Protein AF-A0A5K0ZDZ4-F1 (afdb_monomer)

Secondary structure (DSSP, 8-state):
----EEEE--B-TT--B--EEEEP-S---HHHHHHHHHHHHHHHHHHTT--------S-HHHHHHHTTS--

Nearest PDB structures (foldseek):
  4hyk-assembly1_A  TM=5.892E-01  e=1.424E+00  Sulfolobus acidocaldarius DSM 639
  4f4z-assembly1_B  TM=5.526E-01  e=1.746E+00  Saccharolobus solfataricus P2
  3pr5-assembly1_B  TM=5.584E-01  e=1.869E+00  Saccharolobus solfataricus
  3bq2-assembly1_A  TM=6.323E-01  e=2.625E+00  Sulfolobus acidocaldarius
  1ilv-assembly2_B  TM=3.087E-01  e=7.276E+00  Thermotoga maritima

pLDDT: mean 70.74, std 10.75, range [40.31, 85.81]

InterPro domains:
  IPR002156 Ribonuclease H domain [PF13456] (29-70)
  IPR012337 Ribonuclease H-like superfamily [SSF53098] (5-71)
  IPR036397 Ribonuclease H superfamily [G3DSA:3.30.420.10] (2-71)

Radius of gyration: 12.83 Å; Cα contacts (8 Å, |Δi|>4): 66; chains: 1; bounding box: 26×29×36 Å

Structure (mmCIF, N/CA/C/O backbone):
data_AF-A0A5K0ZDZ4-F1
#
_entry.id   AF-A0A5K0ZDZ4-F1
#
loop_
_atom_site.group_PDB
_atom_site.id
_atom_site.type_symbol
_atom_site.label_atom_id
_atom_site.label_alt_id
_atom_site.label_comp_id
_atom_site.label_asym_id
_atom_site.label_entity_id
_atom_site.label_seq_id
_atom_site.pdbx_PDB_ins_code
_atom_site.Cartn_x
_atom_site.Cartn_y
_atom_site.Cartn_z
_atom_site.occupancy
_atom_site.B_iso_or_equiv
_atom_site.auth_seq_id
_atom_site.auth_comp_id
_atom_site.auth_asym_id
_atom_site.auth_atom_id
_atom_site.pdbx_PDB_model_num
ATOM 1 N N . MET A 1 1 ? 5.040 -16.307 -19.736 1.00 40.31 1 MET A N 1
ATOM 2 C CA . MET A 1 1 ? 3.860 -15.425 -19.585 1.00 40.31 1 MET A CA 1
ATOM 3 C C . MET A 1 1 ? 3.928 -14.920 -18.164 1.00 40.31 1 MET A C 1
ATOM 5 O O . MET A 1 1 ? 3.453 -15.589 -17.253 1.00 40.31 1 MET A O 1
ATOM 9 N N . ASP A 1 2 ? 4.628 -13.810 -17.975 1.00 49.00 2 ASP A N 1
ATOM 10 C CA . ASP A 1 2 ? 5.023 -13.366 -16.644 1.00 49.00 2 ASP A CA 1
ATOM 11 C C . ASP A 1 2 ? 3.911 -12.472 -16.109 1.00 49.00 2 ASP A C 1
ATOM 13 O O . ASP A 1 2 ? 3.766 -11.315 -16.495 1.00 49.00 2 ASP A O 1
ATOM 17 N N . GLY A 1 3 ? 3.039 -13.060 -15.291 1.00 47.91 3 GLY A N 1
ATOM 18 C CA . GLY A 1 3 ? 1.997 -12.313 -14.602 1.00 47.91 3 GLY A CA 1
ATOM 19 C C . GLY A 1 3 ? 2.627 -11.464 -13.507 1.00 47.91 3 GLY A C 1
ATOM 20 O O . GLY A 1 3 ? 3.280 -11.999 -12.614 1.00 47.91 3 GLY A O 1
ATOM 21 N N . ILE A 1 4 ? 2.418 -10.152 -13.555 1.00 55.94 4 ILE A N 1
ATOM 22 C CA . ILE A 1 4 ? 2.819 -9.250 -12.475 1.00 55.94 4 ILE A CA 1
ATOM 23 C C . ILE A 1 4 ? 1.651 -9.174 -11.491 1.00 55.94 4 ILE A C 1
ATOM 25 O O . ILE A 1 4 ? 0.542 -8.768 -11.854 1.00 55.94 4 ILE A O 1
ATOM 29 N N . GLY A 1 5 ? 1.8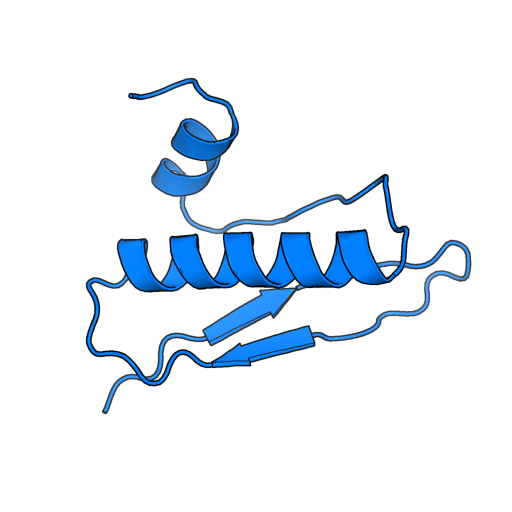98 -9.630 -10.264 1.00 55.31 5 GLY A N 1
ATOM 30 C CA . GLY A 1 5 ? 0.935 -9.624 -9.167 1.00 55.31 5 GLY A CA 1
ATOM 31 C C . GLY A 1 5 ? 1.325 -8.618 -8.089 1.00 55.31 5 GLY A C 1
ATOM 32 O O . GLY A 1 5 ? 2.503 -8.494 -7.759 1.00 55.31 5 GLY A O 1
ATOM 33 N N . VAL A 1 6 ? 0.343 -7.919 -7.524 1.00 61.25 6 VAL A N 1
ATOM 34 C 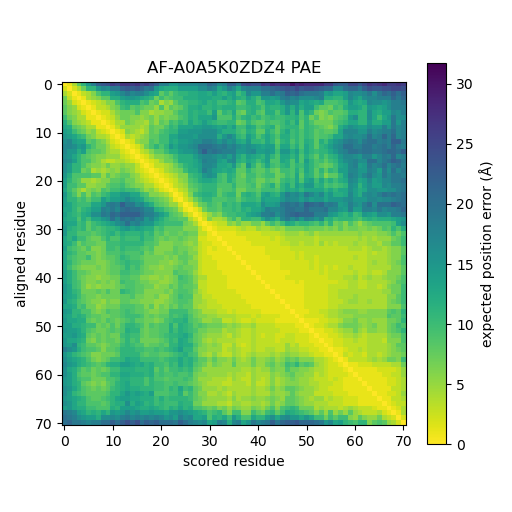CA . VAL A 1 6 ? 0.516 -7.101 -6.316 1.00 61.25 6 VAL A CA 1
ATOM 35 C C . VAL A 1 6 ? -0.362 -7.673 -5.215 1.00 61.25 6 VAL A C 1
ATOM 37 O O . VAL A 1 6 ? -1.564 -7.862 -5.404 1.00 61.25 6 VAL A O 1
ATOM 40 N N . GLY A 1 7 ? 0.264 -7.963 -4.077 1.00 61.66 7 GLY A N 1
ATOM 41 C CA . GLY A 1 7 ? -0.419 -8.340 -2.847 1.00 61.66 7 GLY A CA 1
ATOM 42 C C . GLY A 1 7 ? -0.634 -7.107 -1.979 1.00 61.66 7 GLY A C 1
ATOM 43 O O . GLY A 1 7 ? 0.294 -6.329 -1.764 1.00 61.66 7 GLY A O 1
ATOM 44 N N . ILE A 1 8 ? -1.851 -6.928 -1.483 1.00 62.88 8 ILE A N 1
ATOM 45 C CA . ILE A 1 8 ? -2.203 -5.886 -0.521 1.00 62.88 8 ILE A CA 1
ATOM 46 C C . ILE A 1 8 ? -2.673 -6.574 0.744 1.00 62.88 8 ILE A C 1
ATOM 48 O O . ILE A 1 8 ? -3.442 -7.535 0.693 1.00 62.88 8 ILE A O 1
ATOM 52 N N . LEU A 1 9 ? -2.190 -6.062 1.872 1.00 64.81 9 LEU A N 1
ATOM 53 C CA . LEU A 1 9 ? -2.477 -6.598 3.186 1.00 64.81 9 LEU A CA 1
ATOM 54 C C . LEU A 1 9 ? -3.162 -5.541 4.059 1.00 64.81 9 LEU A C 1
ATOM 56 O O . LEU A 1 9 ? -2.484 -4.769 4.738 1.00 64.81 9 LEU A O 1
ATOM 60 N N . PRO A 1 10 ? -4.499 -5.472 4.052 1.00 61.72 10 PRO A N 1
ATOM 61 C CA . PRO A 1 10 ? -5.252 -4.753 5.057 1.00 61.72 10 PRO A CA 1
ATOM 62 C C . PRO A 1 10 ? -5.116 -5.510 6.380 1.00 61.72 10 PRO A C 1
ATOM 64 O O . PRO A 1 10 ? -5.370 -6.715 6.444 1.00 61.72 10 PRO A O 1
ATOM 67 N N . ILE A 1 11 ? -4.722 -4.791 7.427 1.00 62.22 11 ILE A N 1
ATOM 68 C CA . ILE A 1 11 ? -4.790 -5.268 8.807 1.00 62.22 11 ILE A CA 1
ATOM 69 C C . ILE A 1 11 ? -5.972 -4.537 9.435 1.00 62.22 11 ILE A C 1
ATOM 71 O O . ILE A 1 11 ? -5.951 -3.309 9.544 1.00 62.22 11 ILE A O 1
ATOM 75 N N . THR A 1 12 ? -7.025 -5.270 9.791 1.00 66.69 12 THR A N 1
ATOM 76 C CA . THR A 1 12 ? -8.171 -4.684 10.501 1.00 66.69 12 THR A CA 1
ATOM 77 C C . THR A 1 12 ? -7.783 -4.338 11.944 1.00 66.69 12 THR A C 1
ATOM 79 O O . THR A 1 12 ? -6.752 -4.781 12.454 1.00 66.69 12 THR A O 1
ATOM 82 N N . HIS A 1 13 ? -8.623 -3.573 12.650 1.00 62.22 13 HIS A N 1
ATOM 83 C CA . HIS A 1 13 ? -8.450 -3.357 14.095 1.00 62.22 13 HIS A CA 1
ATOM 84 C C . HIS A 1 13 ? -8.410 -4.672 14.896 1.00 62.22 13 HIS A C 1
ATOM 86 O O . HIS A 1 13 ? -7.778 -4.728 15.949 1.00 62.22 13 HIS A O 1
ATOM 92 N N . GLU A 1 14 ? -9.020 -5.733 14.368 1.00 73.06 14 GLU A N 1
ATOM 93 C CA . GLU A 1 14 ? -9.043 -7.080 14.948 1.00 73.06 14 GLU A CA 1
ATOM 94 C C . GLU A 1 14 ? -7.786 -7.898 14.603 1.00 73.06 14 GLU A C 1
ATOM 96 O O . GLU A 1 14 ? -7.675 -9.060 14.981 1.00 73.06 14 GLU A O 1
ATOM 101 N N . LYS A 1 15 ? -6.804 -7.288 13.919 1.00 64.19 15 LYS A N 1
ATOM 102 C CA . LYS A 1 15 ? -5.604 -7.943 13.371 1.00 64.19 15 LYS A CA 1
ATOM 103 C C . LYS A 1 15 ? -5.921 -9.051 12.365 1.00 64.19 15 LYS A C 1
ATOM 105 O O . LYS A 1 15 ? -5.057 -9.883 12.083 1.00 64.19 15 LYS A O 1
ATOM 110 N N . GLU A 1 16 ? -7.122 -9.046 11.794 1.00 62.19 16 GLU A N 1
ATOM 111 C CA . GLU A 1 16 ? -7.445 -9.955 10.708 1.00 62.19 16 GLU A CA 1
ATOM 112 C C . GLU A 1 16 ? -6.728 -9.514 9.437 1.00 62.19 16 GLU A C 1
ATOM 114 O O . GLU A 1 16 ? -6.684 -8.332 9.076 1.00 62.19 16 GLU A O 1
ATOM 119 N N . MET A 1 17 ? -6.134 -10.505 8.784 1.00 61.22 17 MET A N 1
ATOM 120 C CA . MET A 1 17 ? -5.379 -10.351 7.559 1.00 61.22 17 MET A CA 1
ATOM 121 C C . MET A 1 17 ? -6.307 -10.68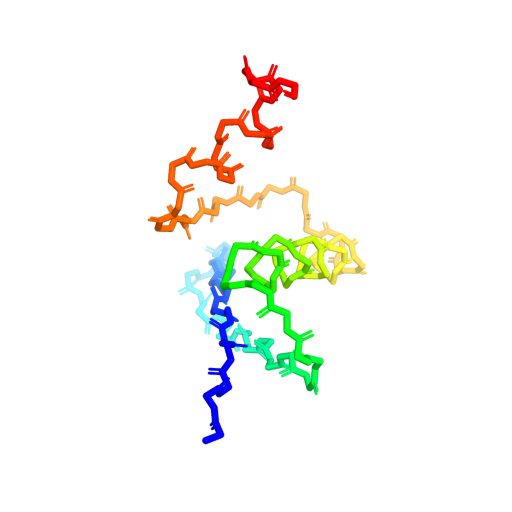5 6.392 1.00 61.22 17 MET A C 1
ATOM 123 O O . MET A 1 17 ? -6.718 -11.834 6.250 1.00 61.22 17 MET A O 1
ATOM 127 N N . ILE A 1 18 ? -6.633 -9.700 5.553 1.00 61.34 18 ILE A N 1
ATOM 128 C CA . ILE A 1 18 ? -7.497 -9.915 4.380 1.00 61.34 18 ILE A CA 1
ATOM 129 C C . ILE A 1 18 ? -6.631 -9.869 3.115 1.00 61.34 18 ILE A C 1
ATOM 131 O O . ILE A 1 18 ? -6.485 -8.805 2.518 1.00 61.34 18 ILE A O 1
ATOM 135 N N . PRO A 1 19 ? -6.000 -10.979 2.693 1.00 60.25 19 PRO A N 1
ATOM 136 C CA . PRO A 1 19 ? -5.112 -10.950 1.539 1.00 60.25 19 PRO A CA 1
ATOM 137 C C . PRO A 1 19 ? -5.887 -10.552 0.279 1.00 60.25 19 PRO A C 1
ATOM 139 O O . PRO A 1 19 ? -6.819 -11.241 -0.134 1.00 60.25 19 PRO A O 1
ATOM 142 N N . TYR A 1 20 ? -5.483 -9.448 -0.350 1.00 62.59 20 TYR A N 1
ATOM 143 C CA . TYR A 1 20 ? -6.023 -9.022 -1.635 1.00 62.59 20 TYR A CA 1
ATOM 144 C C . TYR A 1 20 ? -4.950 -9.167 -2.714 1.00 62.59 20 TYR A C 1
ATOM 146 O O . TYR A 1 20 ? -3.872 -8.581 -2.610 1.00 62.59 20 TYR A O 1
ATOM 154 N N . TYR A 1 21 ? -5.244 -9.947 -3.753 1.00 59.56 21 TYR A N 1
ATOM 155 C CA . TYR A 1 21 ? -4.344 -10.171 -4.882 1.00 59.56 21 TYR A CA 1
ATOM 156 C C . TYR A 1 21 ? -4.899 -9.503 -6.136 1.00 59.56 21 TYR A C 1
ATOM 158 O O . TYR A 1 21 ? -5.964 -9.869 -6.626 1.00 59.56 21 TYR A O 1
ATOM 166 N N . LEU A 1 22 ? -4.140 -8.557 -6.686 1.00 60.88 22 LEU A N 1
ATOM 167 C CA . LEU A 1 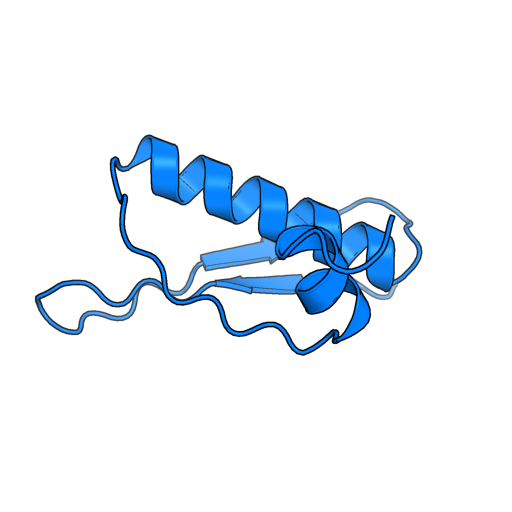22 ? -4.375 -8.014 -8.020 1.00 60.88 22 LEU A CA 1
ATOM 168 C C . LEU A 1 22 ? -3.419 -8.681 -8.999 1.00 60.88 22 LEU A C 1
ATOM 170 O O . LEU A 1 22 ? -2.202 -8.533 -8.888 1.00 60.88 22 LEU A O 1
ATOM 174 N N . ARG A 1 23 ? -3.976 -9.391 -9.979 1.00 60.47 23 ARG A N 1
ATOM 175 C CA . ARG A 1 23 ? -3.243 -9.877 -11.147 1.00 60.47 23 ARG A CA 1
ATOM 176 C C . ARG A 1 23 ? -3.586 -8.976 -12.325 1.00 60.47 23 ARG A C 1
ATOM 178 O O . ARG A 1 23 ? -4.753 -8.864 -12.682 1.00 60.47 23 ARG A O 1
ATOM 185 N N . SER A 1 24 ? -2.584 -8.326 -12.908 1.00 55.69 24 SER A N 1
ATOM 186 C CA . SER A 1 24 ? -2.785 -7.565 -14.143 1.00 55.69 24 SER A CA 1
ATOM 187 C C . SER A 1 24 ? -2.728 -8.508 -15.346 1.00 55.69 24 SER A C 1
ATOM 189 O O . SER A 1 24 ? -1.808 -9.320 -15.449 1.00 55.69 24 SER A O 1
ATOM 191 N N . GLU A 1 25 ? -3.696 -8.392 -16.256 1.00 56.97 25 GLU A N 1
ATOM 192 C CA . GLU A 1 25 ? -3.727 -9.122 -17.535 1.00 56.97 25 GLU A CA 1
ATOM 193 C C . GLU A 1 25 ? -3.027 -8.361 -18.676 1.00 56.97 25 GLU A C 1
ATOM 195 O O . GLU A 1 25 ? -2.898 -8.875 -19.786 1.00 56.97 25 GLU A O 1
ATOM 200 N N . PHE A 1 26 ? -2.540 -7.141 -18.423 1.00 54.00 26 PHE A N 1
ATOM 201 C CA . PHE A 1 26 ? -1.914 -6.307 -19.448 1.00 54.00 26 PHE A CA 1
ATOM 202 C C . PHE A 1 26 ? -0.398 -6.510 -19.519 1.00 54.00 26 PHE A C 1
ATOM 204 O O . PHE A 1 26 ? 0.294 -6.499 -18.498 1.00 54.00 26 PHE A O 1
ATOM 211 N N . ILE A 1 27 ? 0.129 -6.611 -20.745 1.00 55.94 27 ILE A N 1
ATOM 212 C CA . ILE A 1 27 ? 1.570 -6.541 -21.015 1.00 55.94 27 ILE A CA 1
ATOM 213 C C . ILE A 1 27 ? 2.026 -5.127 -20.665 1.00 55.94 27 ILE A C 1
ATOM 215 O O . ILE A 1 27 ? 1.639 -4.155 -21.310 1.00 55.94 27 ILE A O 1
ATOM 219 N N . SER A 1 28 ? 2.827 -5.007 -19.619 1.00 61.12 28 SER A N 1
ATOM 220 C CA . SER A 1 28 ? 3.289 -3.724 -19.119 1.00 61.12 28 SER A CA 1
ATOM 221 C C . SER A 1 28 ? 4.714 -3.864 -18.605 1.00 61.12 28 SER A C 1
ATOM 223 O O . SER A 1 28 ? 5.141 -4.961 -18.234 1.00 61.12 28 SER A O 1
ATOM 225 N N . THR A 1 29 ? 5.477 -2.770 -18.586 1.00 67.00 29 THR A N 1
ATOM 226 C CA . THR A 1 29 ? 6.776 -2.799 -17.909 1.00 67.00 29 THR A CA 1
ATOM 227 C C . THR A 1 29 ? 6.525 -3.103 -16.433 1.00 67.00 29 THR A C 1
ATOM 229 O O . THR A 1 29 ? 5.536 -2.645 -15.853 1.00 67.00 29 THR A O 1
ATOM 232 N N . HIS A 1 30 ? 7.404 -3.891 -15.814 1.00 69.50 30 HIS A N 1
ATOM 233 C CA . HIS A 1 30 ? 7.249 -4.356 -14.431 1.00 69.50 30 HIS A CA 1
ATOM 234 C C . HIS A 1 30 ? 6.827 -3.244 -13.447 1.00 69.50 30 HIS A C 1
ATOM 236 O O . HIS A 1 30 ? 6.009 -3.463 -12.556 1.00 69.50 30 HIS A O 1
ATOM 242 N N . ASN A 1 31 ? 7.319 -2.022 -13.667 1.00 70.50 31 ASN A N 1
ATOM 243 C CA . ASN A 1 31 ? 7.017 -0.859 -12.837 1.00 70.50 31 ASN A CA 1
ATOM 244 C C . ASN A 1 31 ? 5.616 -0.274 -13.075 1.00 70.50 31 ASN A C 1
ATOM 246 O O . ASN A 1 3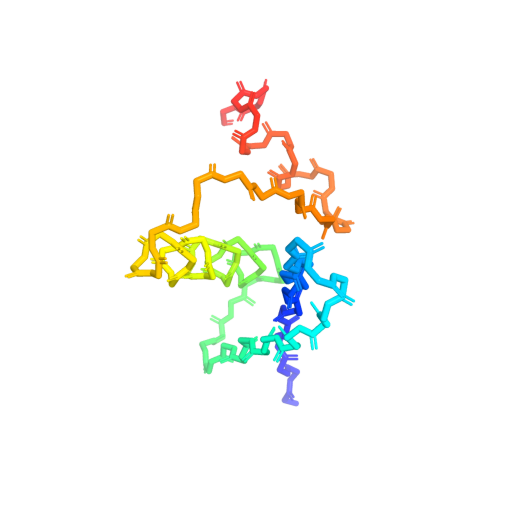1 ? 4.947 0.077 -12.106 1.00 70.50 31 ASN A O 1
ATOM 250 N N . ILE A 1 32 ? 5.149 -0.192 -14.326 1.00 75.88 32 ILE A N 1
ATOM 251 C CA . ILE A 1 32 ? 3.807 0.327 -14.637 1.00 75.88 32 ILE A CA 1
ATOM 252 C C . ILE A 1 32 ? 2.737 -0.634 -14.102 1.00 75.88 32 ILE A C 1
ATOM 254 O O . ILE A 1 32 ? 1.765 -0.190 -13.495 1.00 75.88 32 ILE A O 1
ATOM 258 N N . ALA A 1 33 ? 2.929 -1.947 -14.253 1.00 76.38 33 ALA A N 1
ATOM 259 C CA . ALA A 1 33 ? 1.997 -2.936 -13.707 1.00 76.38 33 ALA A CA 1
ATOM 260 C C . ALA A 1 33 ? 1.876 -2.841 -12.179 1.00 76.38 33 ALA A C 1
ATOM 262 O O . ALA A 1 33 ? 0.768 -2.844 -11.644 1.00 76.38 33 ALA A O 1
ATOM 263 N N . LYS A 1 34 ? 3.009 -2.718 -11.474 1.00 75.44 34 LYS A N 1
ATOM 264 C CA . LYS A 1 34 ? 3.025 -2.544 -10.016 1.00 75.44 34 LYS A CA 1
ATOM 265 C C . LYS A 1 34 ? 2.338 -1.247 -9.583 1.00 75.44 34 LYS A C 1
ATOM 267 O O . LYS A 1 34 ? 1.588 -1.258 -8.610 1.00 75.44 34 LYS A O 1
ATOM 272 N N . TYR A 1 35 ? 2.562 -0.152 -10.310 1.00 78.62 35 TYR A N 1
ATOM 273 C CA . TYR A 1 35 ? 1.924 1.135 -10.034 1.00 78.62 35 TYR A CA 1
ATOM 274 C C . TYR A 1 35 ? 0.399 1.067 -10.198 1.00 78.62 35 TYR A C 1
ATOM 276 O O . TYR A 1 35 ? -0.337 1.442 -9.284 1.00 78.62 35 TYR A O 1
ATOM 284 N N . GLU A 1 36 ? -0.089 0.546 -11.328 1.00 78.50 36 GLU A N 1
ATOM 285 C CA . GLU A 1 36 ? -1.531 0.442 -11.577 1.00 78.50 36 GLU A CA 1
ATOM 286 C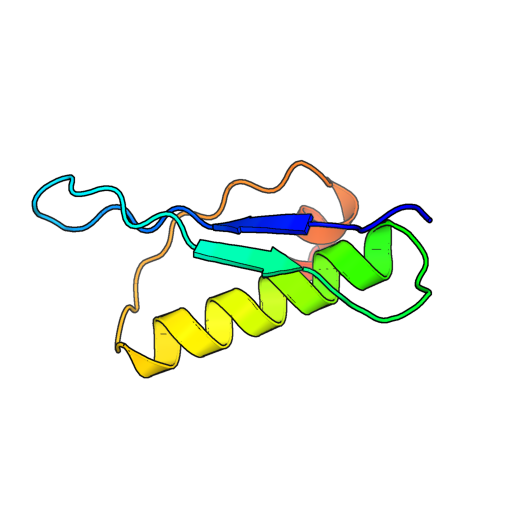 C . GLU A 1 36 ? -2.217 -0.503 -10.589 1.00 78.50 36 GLU A C 1
ATOM 288 O O . GLU A 1 36 ? -3.312 -0.208 -10.107 1.00 78.50 36 GLU A O 1
ATOM 293 N N . ALA A 1 37 ? -1.561 -1.597 -10.207 1.00 76.81 37 ALA A N 1
ATOM 294 C CA . ALA A 1 37 ? -2.111 -2.507 -9.216 1.00 76.81 37 ALA A CA 1
ATOM 295 C C . ALA A 1 37 ? -2.155 -1.888 -7.803 1.00 76.81 37 ALA A C 1
ATOM 297 O O . ALA A 1 37 ? -3.169 -2.030 -7.118 1.00 76.81 37 ALA A O 1
ATOM 298 N N . LEU A 1 38 ? -1.139 -1.119 -7.386 1.00 78.19 38 LEU A N 1
ATOM 299 C CA . LEU A 1 38 ? -1.195 -0.346 -6.136 1.00 78.19 38 LEU A CA 1
ATOM 300 C C . LEU A 1 38 ? -2.353 0.665 -6.158 1.00 78.19 38 LEU A C 1
ATOM 302 O O . LEU A 1 38 ? -3.155 0.723 -5.225 1.00 78.19 38 LEU A O 1
ATOM 306 N N . LYS A 1 39 ? -2.480 1.433 -7.244 1.00 80.94 39 LYS A N 1
ATOM 307 C CA . LYS A 1 39 ? -3.541 2.434 -7.429 1.00 80.94 39 LYS A CA 1
ATOM 308 C C . LYS A 1 39 ? -4.938 1.811 -7.418 1.00 80.94 39 LYS A C 1
ATOM 310 O O . LYS A 1 39 ? -5.847 2.357 -6.793 1.00 80.94 39 LYS A O 1
ATOM 315 N N . HIS A 1 40 ? -5.124 0.678 -8.093 1.00 81.81 40 HIS A N 1
ATOM 316 C CA . HIS A 1 40 ? -6.393 -0.049 -8.100 1.00 81.81 40 HIS A CA 1
ATOM 317 C C . HIS A 1 40 ? -6.740 -0.575 -6.704 1.00 81.81 40 HIS A C 1
ATOM 319 O O . HIS A 1 40 ? -7.855 -0.383 -6.226 1.00 81.81 40 HIS A O 1
ATOM 325 N N . GLY A 1 41 ? -5.767 -1.156 -6.009 1.00 79.88 41 GLY A N 1
ATOM 326 C CA . GLY A 1 41 ? -5.937 -1.624 -4.643 1.00 79.88 41 GLY A CA 1
ATOM 327 C C . GLY A 1 41 ? -6.328 -0.539 -3.641 1.00 79.88 41 GLY A C 1
ATOM 328 O O . GLY A 1 41 ? -7.249 -0.731 -2.850 1.00 79.88 41 GLY A O 1
ATOM 329 N N . LEU A 1 42 ? -5.697 0.637 -3.716 1.00 81.75 42 LEU A N 1
ATOM 3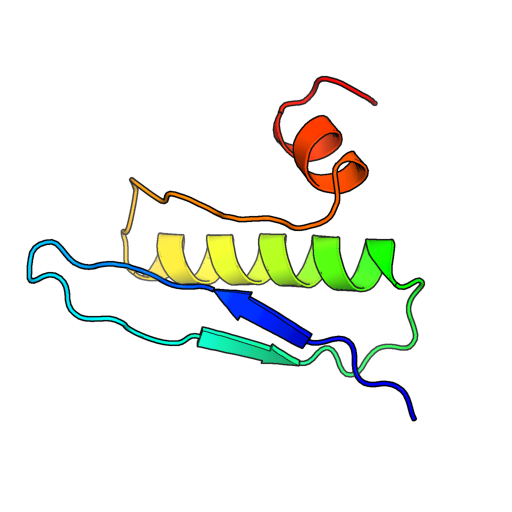30 C CA . LEU A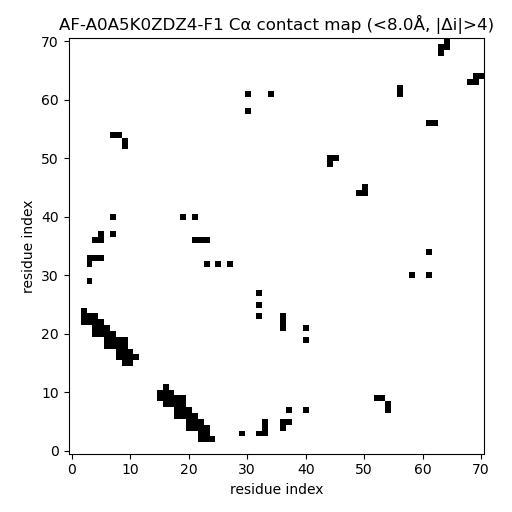 1 42 ? -6.073 1.791 -2.892 1.00 81.75 42 LEU A CA 1
ATOM 331 C C . LEU A 1 42 ? -7.514 2.249 -3.167 1.00 81.75 42 LEU A C 1
ATOM 333 O O . LEU A 1 42 ? -8.241 2.564 -2.228 1.00 81.75 42 LEU A O 1
ATOM 337 N N . ARG A 1 43 ? -7.966 2.236 -4.430 1.00 85.81 43 ARG A N 1
ATOM 338 C CA . ARG A 1 43 ? -9.366 2.549 -4.782 1.00 85.81 43 ARG A CA 1
ATOM 339 C C . ARG A 1 43 ? -10.354 1.561 -4.168 1.00 85.81 43 ARG A C 1
ATOM 341 O O . ARG A 1 43 ? -11.412 1.979 -3.707 1.00 85.81 43 ARG A O 1
ATOM 348 N N . ILE A 1 44 ? -10.003 0.278 -4.124 1.00 82.12 44 ILE A N 1
ATOM 349 C CA . ILE A 1 44 ? -10.823 -0.746 -3.470 1.00 82.12 44 ILE A CA 1
ATOM 350 C C . ILE A 1 44 ? -10.906 -0.488 -1.963 1.00 82.12 44 ILE A C 1
ATOM 352 O O . ILE A 1 44 ? -12.005 -0.454 -1.417 1.00 82.12 44 ILE A O 1
ATOM 356 N N . LEU A 1 45 ? -9.783 -0.230 -1.289 1.00 82.25 45 LEU A N 1
ATOM 357 C CA . LEU A 1 45 ? -9.784 0.082 0.148 1.00 82.25 45 LEU A CA 1
ATOM 358 C C . LEU A 1 45 ? -10.627 1.325 0.470 1.00 82.25 45 LEU A C 1
ATOM 360 O O . LEU A 1 45 ? -11.419 1.309 1.412 1.00 82.25 45 LEU A O 1
ATOM 364 N N . LEU A 1 46 ? -10.529 2.365 -0.362 1.00 85.12 46 LEU A N 1
ATOM 365 C CA . LEU A 1 46 ? -11.381 3.550 -0.265 1.00 85.12 46 LEU A CA 1
ATOM 366 C C . LEU A 1 46 ? -12.870 3.220 -0.438 1.00 85.12 46 LEU A C 1
ATOM 368 O O . LEU A 1 46 ? -13.694 3.783 0.279 1.00 85.12 46 LEU A O 1
ATOM 372 N N . SER A 1 47 ? -13.226 2.291 -1.335 1.00 85.00 47 SER A N 1
ATOM 373 C CA . SER A 1 47 ? -14.617 1.835 -1.509 1.00 85.00 47 SER A CA 1
ATOM 374 C C . SER A 1 47 ? -15.175 1.115 -0.272 1.00 85.00 47 SER A C 1
ATOM 376 O O . SER A 1 47 ? -16.371 1.192 -0.007 1.00 85.00 47 SER A O 1
ATOM 378 N N . PHE A 1 48 ? -14.301 0.513 0.542 1.00 81.88 48 PHE A N 1
ATOM 379 C CA . PHE A 1 48 ? -14.628 -0.042 1.860 1.00 81.88 48 PHE A CA 1
ATOM 380 C C . PHE A 1 48 ? -14.537 0.989 2.998 1.00 81.88 48 PHE A C 1
ATOM 382 O O . PHE A 1 48 ? -14.601 0.626 4.171 1.00 81.88 48 PHE A O 1
ATOM 389 N N . ASN A 1 49 ? -14.390 2.279 2.675 1.00 84.38 49 ASN A N 1
ATOM 390 C CA . ASN A 1 49 ? -14.247 3.382 3.629 1.00 84.38 49 ASN A CA 1
ATOM 391 C C . ASN A 1 49 ? -13.029 3.242 4.570 1.00 84.38 49 ASN A C 1
ATOM 393 O O . ASN A 1 49 ? -12.990 3.834 5.652 1.00 84.38 49 ASN A O 1
ATOM 397 N N . ILE A 1 50 ? -12.009 2.482 4.155 1.00 81.38 50 ILE A N 1
ATOM 398 C CA . ILE A 1 50 ? -10.742 2.341 4.876 1.00 81.38 50 ILE A CA 1
ATOM 399 C C . ILE A 1 50 ? -9.886 3.568 4.558 1.00 81.38 50 ILE A C 1
ATOM 401 O O . ILE A 1 50 ? -9.433 3.752 3.430 1.00 81.38 50 ILE A O 1
ATOM 405 N N . LYS A 1 51 ? -9.671 4.423 5.562 1.00 81.50 51 LYS A N 1
ATOM 406 C CA . LYS A 1 51 ? -8.949 5.700 5.403 1.00 81.50 51 LYS A CA 1
ATOM 407 C C . LYS A 1 51 ? -7.486 5.651 5.838 1.00 81.50 51 LYS A C 1
ATOM 409 O O . LYS A 1 51 ? -6.705 6.493 5.415 1.00 81.50 51 LYS A O 1
ATOM 414 N N . ASN A 1 52 ? -7.121 4.675 6.669 1.00 79.38 52 ASN A N 1
ATOM 415 C CA . ASN A 1 52 ? -5.767 4.513 7.192 1.00 79.38 52 ASN A CA 1
ATOM 416 C C . ASN A 1 52 ? -5.191 3.196 6.675 1.00 79.38 52 ASN A C 1
ATOM 418 O O . ASN A 1 52 ? -5.691 2.127 7.016 1.00 79.38 52 ASN A O 1
ATOM 422 N N . VAL A 1 53 ? -4.157 3.282 5.839 1.00 76.19 53 VAL A N 1
ATOM 423 C CA . VAL A 1 53 ? -3.517 2.125 5.205 1.00 76.19 53 VAL A CA 1
ATOM 424 C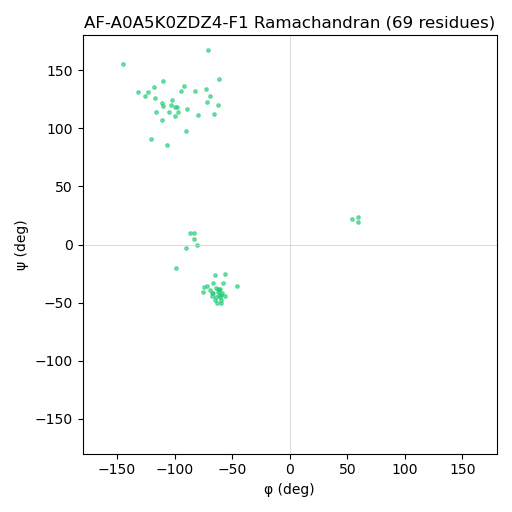 C . VAL A 1 53 ? -2.011 2.253 5.373 1.00 76.19 53 VAL A C 1
ATOM 426 O O . VAL A 1 53 ? -1.440 3.298 5.070 1.00 76.19 53 VAL A O 1
ATOM 429 N N . HIS A 1 54 ? -1.365 1.179 5.821 1.00 74.75 54 HIS A N 1
ATOM 430 C CA . HIS A 1 54 ? 0.084 1.041 5.738 1.00 74.75 54 HIS A CA 1
ATOM 431 C C . HIS A 1 54 ? 0.399 0.151 4.533 1.00 74.75 54 HIS A C 1
ATOM 433 O O . HIS A 1 54 ? 0.076 -1.034 4.538 1.00 74.75 54 HIS A O 1
ATOM 439 N N . ALA A 1 55 ? 0.984 0.725 3.483 1.00 74.62 55 ALA A N 1
ATOM 440 C CA . ALA A 1 55 ? 1.339 -0.009 2.273 1.00 74.62 55 ALA A CA 1
ATOM 441 C C . ALA A 1 55 ? 2.843 -0.307 2.252 1.00 74.62 55 ALA A C 1
ATOM 443 O O . ALA A 1 55 ? 3.660 0.609 2.323 1.00 74.62 55 ALA A O 1
ATOM 444 N N . TYR A 1 56 ? 3.202 -1.583 2.112 1.00 74.06 56 TYR A N 1
ATOM 445 C CA . TYR A 1 56 ? 4.580 -2.019 1.892 1.00 74.06 56 TYR A CA 1
ATOM 446 C C . TYR A 1 56 ? 4.788 -2.250 0.397 1.00 74.06 56 TYR A C 1
ATOM 448 O O . TYR A 1 56 ? 4.111 -3.079 -0.206 1.00 74.06 56 TYR A O 1
ATOM 456 N N . VAL A 1 57 ? 5.704 -1.497 -0.209 1.00 74.56 57 VAL A N 1
ATOM 457 C CA . VAL A 1 57 ? 5.975 -1.542 -1.650 1.00 74.56 57 VAL A CA 1
ATOM 458 C C . VAL A 1 57 ? 7.465 -1.795 -1.850 1.00 74.56 57 VAL A C 1
ATOM 460 O O . VAL A 1 57 ? 8.298 -1.078 -1.304 1.00 74.56 57 VAL A O 1
ATOM 463 N N . ASP A 1 58 ? 7.807 -2.808 -2.644 1.00 75.44 58 ASP A N 1
ATOM 464 C CA . ASP A 1 58 ? 9.188 -3.245 -2.904 1.00 75.44 58 ASP A CA 1
ATOM 465 C C . ASP A 1 58 ? 9.922 -2.391 -3.962 1.00 75.44 58 ASP A C 1
ATOM 467 O O . ASP A 1 58 ? 11.087 -2.629 -4.276 1.00 75.44 58 ASP A O 1
ATOM 471 N N . SER A 1 59 ? 9.244 -1.384 -4.518 1.00 78.94 59 SER A N 1
ATOM 472 C CA . SER A 1 59 ? 9.759 -0.487 -5.550 1.00 78.94 59 SER A CA 1
ATOM 473 C C . SER A 1 59 ? 9.966 0.920 -4.998 1.00 78.94 59 SER A C 1
ATOM 475 O O . SER A 1 59 ? 9.012 1.679 -4.817 1.00 78.94 59 SER A O 1
ATOM 477 N N . LEU A 1 60 ? 11.233 1.295 -4.797 1.00 81.00 60 LEU A N 1
ATOM 478 C CA . LEU A 1 60 ? 11.621 2.637 -4.351 1.00 81.00 60 LEU A CA 1
ATOM 479 C C . LEU A 1 60 ? 11.123 3.735 -5.306 1.00 81.00 60 LEU A C 1
ATOM 481 O O . LEU A 1 60 ? 10.753 4.818 -4.859 1.00 81.00 60 LEU A O 1
ATOM 485 N N . LEU A 1 61 ? 11.060 3.442 -6.609 1.00 81.69 61 LEU A N 1
ATOM 486 C CA . LEU A 1 61 ? 10.496 4.348 -7.611 1.00 81.69 61 LEU A CA 1
ATOM 487 C C . LEU A 1 61 ? 9.031 4.671 -7.298 1.00 81.69 61 LEU A C 1
ATOM 489 O O . LEU A 1 61 ? 8.661 5.839 -7.239 1.00 81.69 61 LEU A O 1
ATOM 493 N N . ILE A 1 62 ? 8.215 3.642 -7.055 1.00 78.00 62 ILE A N 1
ATOM 494 C CA . ILE A 1 62 ? 6.789 3.812 -6.750 1.00 78.00 62 ILE A CA 1
ATOM 495 C C . ILE A 1 62 ? 6.620 4.524 -5.408 1.00 78.00 62 ILE A C 1
ATOM 497 O O . ILE A 1 62 ? 5.812 5.443 -5.310 1.00 78.00 62 ILE A O 1
ATOM 501 N N . VAL A 1 63 ? 7.418 4.164 -4.395 1.00 81.94 63 VAL A N 1
ATOM 502 C CA . VAL A 1 63 ? 7.428 4.865 -3.101 1.00 81.94 63 VAL A CA 1
ATOM 503 C C . VAL A 1 63 ? 7.709 6.354 -3.299 1.00 81.94 63 VAL A C 1
ATOM 505 O O . VAL A 1 63 ? 7.023 7.188 -2.713 1.00 81.94 63 VAL A O 1
ATOM 508 N N . ASN A 1 64 ? 8.684 6.715 -4.132 1.00 82.81 64 ASN A N 1
ATOM 509 C CA . ASN A 1 64 ? 9.025 8.114 -4.369 1.00 82.81 64 ASN A CA 1
ATOM 510 C C . ASN A 1 64 ? 7.974 8.855 -5.205 1.00 82.81 64 ASN A C 1
ATOM 512 O O . ASN A 1 64 ? 7.711 10.016 -4.909 1.00 82.81 64 ASN A O 1
ATOM 516 N N . GLN A 1 65 ? 7.343 8.207 -6.187 1.00 80.44 65 GLN A N 1
ATOM 517 C CA . GLN A 1 65 ? 6.255 8.806 -6.971 1.00 80.44 65 GLN A CA 1
ATOM 518 C C . GLN A 1 65 ? 4.994 9.043 -6.131 1.00 80.44 65 GLN A C 1
ATOM 520 O O . GLN A 1 65 ? 4.402 10.114 -6.202 1.00 80.44 65 GLN A O 1
ATOM 525 N N . VAL A 1 66 ? 4.593 8.071 -5.301 1.00 77.06 66 VAL A N 1
ATOM 526 C CA . VAL A 1 66 ? 3.412 8.191 -4.422 1.00 77.06 66 VAL A CA 1
ATOM 527 C C . VAL A 1 66 ? 3.625 9.244 -3.334 1.00 77.06 66 VAL A C 1
ATOM 529 O O . VAL A 1 66 ? 2.685 9.935 -2.963 1.00 77.06 66 VAL A O 1
ATOM 532 N N . ASN A 1 67 ? 4.860 9.398 -2.851 1.00 82.62 67 ASN A N 1
ATOM 533 C CA . ASN A 1 67 ? 5.223 10.457 -1.907 1.00 82.62 67 ASN A CA 1
ATOM 534 C C . ASN A 1 67 ? 5.535 11.802 -2.591 1.00 82.62 67 ASN A C 1
ATOM 536 O O . ASN A 1 67 ? 6.095 12.681 -1.939 1.00 82.62 67 ASN A O 1
ATOM 540 N N . GLU A 1 68 ? 5.259 11.938 -3.893 1.00 79.88 68 GLU A N 1
ATOM 541 C CA . GLU A 1 68 ? 5.524 13.143 -4.698 1.00 79.88 68 GLU A CA 1
ATOM 542 C C . GLU A 1 68 ? 6.980 13.641 -4.635 1.00 79.88 68 GLU A C 1
ATOM 544 O O . GLU A 1 68 ? 7.281 14.801 -4.912 1.00 79.88 68 GLU A O 1
ATOM 549 N N . LYS A 1 69 ? 7.922 12.760 -4.283 1.00 77.12 69 LYS A N 1
ATOM 550 C CA . LYS A 1 69 ? 9.343 13.102 -4.173 1.00 77.12 69 LYS A CA 1
ATOM 551 C C . LYS A 1 69 ? 9.976 13.255 -5.544 1.00 77.12 69 LYS A C 1
ATOM 553 O O . LYS A 1 69 ? 10.839 14.111 -5.711 1.00 77.12 69 LYS A O 1
ATOM 558 N N . TRP A 1 70 ? 9.558 12.433 -6.506 1.00 70.44 70 TRP A N 1
ATOM 559 C CA . TRP A 1 70 ? 10.037 12.449 -7.888 1.00 70.44 70 TRP A CA 1
ATOM 560 C C . TRP A 1 70 ? 8.845 12.638 -8.837 1.00 70.44 70 TRP A C 1
ATOM 562 O O . TRP A 1 70 ? 7.836 11.948 -8.682 1.00 70.44 70 TRP A O 1
ATOM 572 N N . LYS A 1 71 ? 8.970 13.581 -9.783 1.00 59.31 71 LYS A N 1
ATOM 573 C CA . LYS A 1 71 ? 8.007 13.811 -10.873 1.00 59.31 71 LYS A CA 1
ATOM 574 C C . LYS A 1 71 ? 8.291 12.892 -12.052 1.00 59.31 71 LYS A C 1
ATOM 576 O O . LYS A 1 71 ? 9.487 12.744 -12.385 1.00 59.31 71 LYS A O 1
#

Foldseek 3Di:
DDWQKDWFWDQDPVRDTDTDIDTDPDDDDSVVRLLVNVVVVVVVCVVVVNPDGDDDDPDPVSVCVVVVVDD

Mean predicted aligned error: 8.71 Å

Organism: NCBI:txid210225

Solvent-accessible surface area (backbone atoms only — not comparable to full-atom values): 4632 Å² total; per-residue (Å²): 136,87,73,57,68,42,77,45,66,54,70,46,98,84,66,47,75,53,82,42,78,42,73,55,92,66,95,57,59,77,66,58,48,50,49,52,39,52,54,51,51,52,53,51,41,47,75,70,68,54,85,82,81,80,83,84,72,97,44,68,66,55,55,32,44,76,67,64,72,48,134

Sequence (71 aa):
MDGIGVGILPITHEKEMIPYYLRSEFISTHNIAKYEALKHGLRILLSFNIKNVHAYVDSLLIVNQVNEKWK